Protein AF-A0A1V3X9D8-F1 (afdb_monomer_lite)

Structure (mmCIF, N/CA/C/O backbone):
data_AF-A0A1V3X9D8-F1
#
_entry.id   AF-A0A1V3X9D8-F1
#
loop_
_atom_site.group_PDB
_atom_site.id
_atom_site.type_symbol
_atom_site.label_atom_id
_atom_site.label_alt_id
_atom_site.label_comp_id
_atom_site.label_asym_id
_atom_site.label_entity_id
_atom_site.label_seq_id
_atom_site.pdbx_PDB_ins_code
_atom_site.Cartn_x
_atom_site.Cartn_y
_atom_site.Cartn_z
_atom_site.occupancy
_atom_site.B_iso_or_equiv
_atom_site.auth_seq_id
_atom_site.auth_comp_id
_atom_site.auth_asym_id
_atom_site.auth_atom_id
_atom_site.pdbx_PDB_model_num
ATOM 1 N N . MET A 1 1 ? 5.202 23.510 -2.600 1.00 41.81 1 MET A N 1
ATOM 2 C CA . MET A 1 1 ? 4.214 22.740 -3.384 1.00 41.81 1 MET A CA 1
ATOM 3 C C . MET A 1 1 ? 4.997 21.890 -4.373 1.00 41.81 1 MET A C 1
ATOM 5 O O . MET A 1 1 ? 5.175 22.307 -5.504 1.00 41.81 1 MET A O 1
ATOM 9 N N . ALA A 1 2 ? 5.640 20.820 -3.908 1.00 43.00 2 ALA A N 1
ATOM 10 C CA . ALA A 1 2 ? 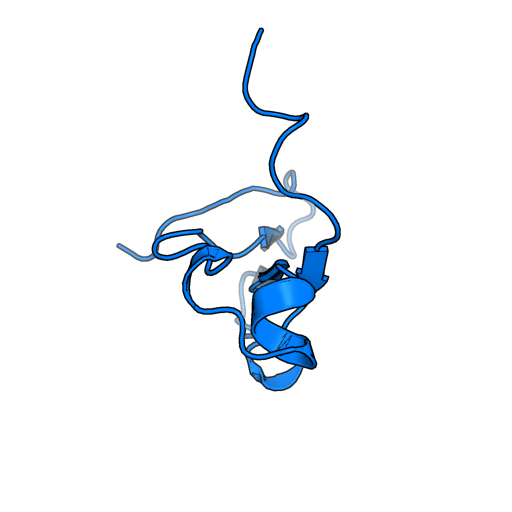6.633 20.099 -4.704 1.00 43.00 2 ALA A CA 1
ATOM 11 C C . ALA A 1 2 ? 6.805 18.690 -4.129 1.00 43.00 2 ALA A C 1
ATOM 13 O O . ALA A 1 2 ? 7.670 18.505 -3.293 1.00 43.00 2 ALA A O 1
ATOM 14 N N . GLU A 1 3 ? 5.949 17.738 -4.503 1.00 47.91 3 GLU A N 1
ATOM 15 C CA . GLU A 1 3 ? 6.221 16.302 -4.261 1.00 47.91 3 GLU A CA 1
ATOM 16 C C . GLU A 1 3 ? 5.232 15.382 -4.988 1.00 47.91 3 GLU A C 1
ATOM 18 O O . GLU A 1 3 ? 5.610 14.299 -5.420 1.00 47.91 3 GLU A O 1
ATOM 23 N N . ALA A 1 4 ? 3.998 15.839 -5.228 1.00 46.50 4 ALA A N 1
ATOM 24 C CA . ALA A 1 4 ? 2.960 15.032 -5.878 1.00 46.50 4 ALA A CA 1
ATOM 25 C C . ALA A 1 4 ? 3.251 14.670 -7.353 1.00 46.50 4 ALA A C 1
ATOM 27 O O . ALA A 1 4 ? 2.658 13.736 -7.876 1.00 46.50 4 ALA A O 1
ATOM 28 N N . GLU A 1 5 ? 4.170 15.369 -8.026 1.00 48.34 5 GLU A N 1
ATOM 29 C CA . GLU A 1 5 ? 4.425 15.187 -9.465 1.00 48.34 5 GLU A CA 1
ATOM 30 C C . GLU A 1 5 ? 5.561 14.200 -9.802 1.00 48.34 5 GLU A C 1
ATOM 32 O O . GLU A 1 5 ? 5.912 14.071 -10.972 1.00 48.34 5 GLU A O 1
ATOM 37 N N . ARG A 1 6 ? 6.170 13.497 -8.828 1.00 57.03 6 ARG A N 1
ATOM 38 C CA . ARG A 1 6 ? 7.425 12.750 -9.085 1.00 57.03 6 ARG A CA 1
ATOM 39 C C . ARG A 1 6 ? 7.441 11.256 -8.769 1.00 57.03 6 ARG A C 1
ATOM 41 O O . ARG A 1 6 ? 8.511 10.662 -8.842 1.00 57.03 6 ARG A O 1
ATOM 48 N N . LEU A 1 7 ? 6.299 10.649 -8.447 1.00 60.09 7 LEU A N 1
ATOM 49 C CA . LEU A 1 7 ? 6.237 9.217 -8.115 1.00 60.09 7 LEU A CA 1
ATOM 50 C C . LEU A 1 7 ? 6.010 8.298 -9.331 1.00 60.09 7 LEU A C 1
ATOM 52 O O . LEU A 1 7 ? 6.185 7.091 -9.214 1.00 60.09 7 LEU A O 1
ATOM 56 N N . GLY A 1 8 ? 5.674 8.856 -10.501 1.00 71.94 8 GLY A N 1
ATOM 57 C CA . GLY A 1 8 ? 5.368 8.060 -11.694 1.00 71.94 8 GLY A CA 1
ATOM 58 C C . GLY A 1 8 ? 4.102 7.211 -11.523 1.00 71.94 8 GLY A C 1
ATOM 59 O O . GLY A 1 8 ? 3.219 7.550 -10.735 1.00 71.94 8 GLY A O 1
ATOM 60 N N . GLU A 1 9 ? 3.995 6.121 -12.283 1.00 88.62 9 GLU A N 1
ATOM 61 C CA . GLU A 1 9 ? 2.904 5.154 -12.126 1.00 88.62 9 GLU A CA 1
A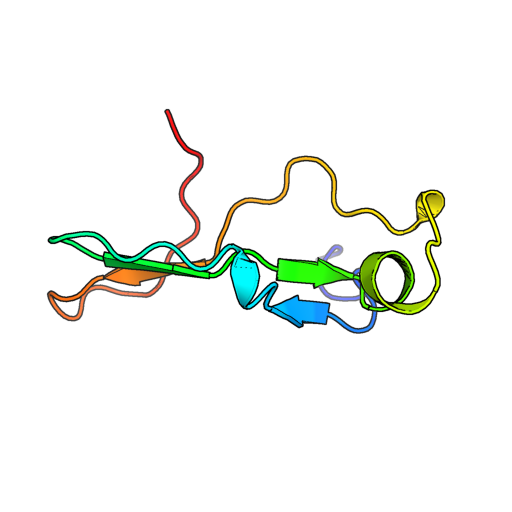TOM 62 C C . GLU 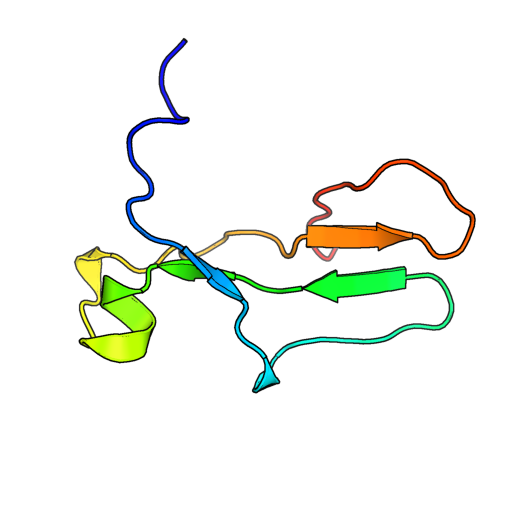A 1 9 ? 3.127 4.290 -10.879 1.00 88.62 9 GLU A C 1
ATOM 64 O O . GLU A 1 9 ? 4.192 3.693 -10.699 1.00 88.62 9 GLU A O 1
ATOM 69 N N . LEU A 1 10 ? 2.102 4.212 -10.031 1.00 89.88 10 LEU A N 1
ATOM 70 C CA . LEU A 1 10 ? 2.099 3.441 -8.790 1.00 89.88 10 LEU A CA 1
ATOM 71 C C . LEU A 1 10 ? 1.192 2.223 -8.915 1.00 89.88 10 LEU A C 1
ATOM 73 O O . LEU A 1 10 ? 0.150 2.275 -9.570 1.00 89.88 10 LEU A O 1
ATOM 77 N N . MET A 1 11 ? 1.547 1.153 -8.212 1.00 90.94 11 MET A N 1
ATOM 78 C CA . MET A 1 11 ? 0.708 -0.031 -8.084 1.00 90.94 11 MET A CA 1
ATOM 79 C C . MET A 1 11 ? 0.632 -0.519 -6.643 1.00 90.94 11 MET A C 1
ATOM 81 O O . MET A 1 11 ? 1.604 -0.437 -5.896 1.00 90.94 11 MET A O 1
ATOM 85 N N . ILE A 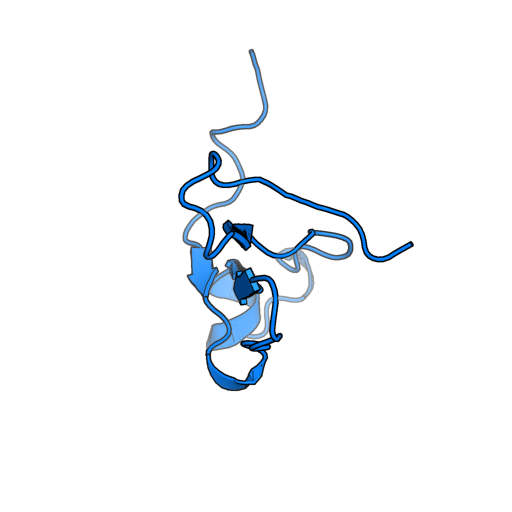1 12 ? -0.532 -1.050 -6.263 1.00 92.94 12 ILE A N 1
ATOM 86 C CA . ILE A 1 12 ? -0.689 -1.791 -5.011 1.00 92.94 12 ILE A CA 1
ATOM 87 C C . ILE A 1 12 ? 0.034 -3.131 -5.147 1.00 92.94 12 ILE A C 1
ATOM 89 O O . ILE A 1 12 ? -0.141 -3.838 -6.141 1.00 92.94 12 ILE A O 1
ATOM 93 N N . VAL A 1 13 ? 0.820 -3.487 -4.135 1.00 91.00 13 VAL A N 1
ATOM 94 C CA . VAL A 1 13 ? 1.472 -4.796 -4.042 1.00 91.00 13 VAL A CA 1
ATOM 95 C C . VAL A 1 13 ? 0.486 -5.763 -3.389 1.00 91.00 13 VAL A C 1
ATOM 97 O O . VAL A 1 13 ? 0.429 -5.886 -2.166 1.00 91.00 13 VAL A O 1
ATOM 100 N N . ASP A 1 14 ? -0.327 -6.415 -4.217 1.00 89.81 14 ASP A N 1
ATOM 101 C CA . ASP A 1 14 ? -1.434 -7.290 -3.808 1.00 89.81 14 ASP A CA 1
ATOM 102 C C . ASP A 1 14 ? -1.030 -8.381 -2.801 1.00 89.81 14 ASP A C 1
ATOM 104 O O . ASP A 1 14 ? -1.681 -8.574 -1.775 1.00 89.81 14 ASP A O 1
ATOM 108 N N . SER A 1 15 ? 0.097 -9.037 -3.054 1.00 90.31 15 SER A N 1
ATOM 109 C CA . SER A 1 15 ? 0.681 -10.092 -2.224 1.00 90.31 15 SER A CA 1
ATOM 110 C C . SER A 1 15 ? 1.108 -9.627 -0.830 1.00 90.31 15 SER A C 1
ATOM 112 O O . SER A 1 15 ? 1.300 -10.460 0.055 1.00 90.31 15 SER A O 1
ATOM 114 N N . ALA A 1 16 ? 1.254 -8.317 -0.626 1.00 89.31 16 ALA A N 1
ATOM 115 C CA . ALA A 1 16 ? 1.665 -7.718 0.637 1.00 89.31 16 ALA A CA 1
ATOM 116 C C . ALA A 1 16 ? 0.509 -7.017 1.367 1.00 89.31 16 ALA A C 1
ATOM 118 O O . ALA A 1 16 ? 0.738 -6.392 2.406 1.00 89.31 16 ALA A O 1
ATOM 119 N N . ILE A 1 17 ? -0.723 -7.107 0.854 1.00 92.94 17 ILE A N 1
ATOM 120 C CA . ILE A 1 17 ? -1.898 -6.575 1.546 1.00 92.94 17 ILE A CA 1
ATOM 121 C C . ILE A 1 17 ? -2.051 -7.302 2.881 1.00 92.94 17 ILE A C 1
ATOM 123 O O . ILE A 1 17 ? -2.063 -8.532 2.946 1.00 92.94 17 ILE A O 1
ATOM 127 N N . VAL A 1 18 ? -2.176 -6.526 3.956 1.00 93.81 18 VAL A N 1
ATOM 128 C CA . VAL A 1 18 ? -2.376 -7.060 5.305 1.00 93.81 18 VAL A CA 1
ATOM 129 C C . VAL A 1 18 ? -3.732 -6.621 5.816 1.00 93.81 18 VAL A C 1
ATOM 131 O O . VAL A 1 18 ? -4.038 -5.432 5.869 1.00 93.81 18 VAL A O 1
ATOM 134 N N . GLU A 1 19 ? -4.523 -7.596 6.234 1.00 94.81 19 GLU A N 1
ATOM 135 C CA . GLU A 1 19 ? -5.798 -7.383 6.897 1.00 94.81 19 GLU A CA 1
ATOM 136 C C . GLU A 1 19 ? -5.630 -7.585 8.403 1.00 94.81 19 GLU A C 1
ATOM 138 O O . GLU A 1 19 ? -5.096 -8.603 8.848 1.00 94.81 19 GLU A O 1
ATOM 143 N N . THR A 1 20 ? -6.078 -6.610 9.187 1.00 92.62 20 THR A N 1
ATOM 144 C CA . THR A 1 20 ? -6.171 -6.704 10.644 1.00 92.62 20 THR A CA 1
ATOM 145 C C . THR A 1 20 ? -7.622 -6.531 11.088 1.00 92.62 20 THR A C 1
ATOM 147 O O . THR A 1 20 ? -8.517 -6.222 10.286 1.00 92.62 20 THR A O 1
ATOM 150 N N . GLU A 1 21 ? -7.859 -6.740 12.382 1.00 94.75 21 GLU A N 1
ATOM 151 C CA . GLU A 1 21 ? -9.166 -6.520 13.007 1.00 94.75 21 GLU A CA 1
ATOM 152 C C . GLU A 1 21 ? -9.613 -5.055 12.914 1.00 94.75 21 GLU A C 1
ATOM 154 O O . GLU A 1 21 ? -10.809 -4.795 12.814 1.00 94.75 21 GLU A O 1
ATOM 159 N N . ASP A 1 22 ? -8.666 -4.114 12.857 1.00 93.00 22 ASP A N 1
ATOM 160 C CA . ASP A 1 22 ? -8.941 -2.675 12.897 1.00 93.00 22 ASP A CA 1
ATOM 161 C C . ASP A 1 22 ? -8.880 -2.005 11.514 1.00 93.00 22 ASP A C 1
ATOM 163 O O . ASP A 1 22 ? -9.540 -0.987 11.275 1.00 93.00 22 ASP A O 1
ATOM 167 N N . ALA A 1 23 ? -8.084 -2.543 10.582 1.00 94.81 23 ALA A N 1
ATOM 168 C CA . ALA A 1 23 ? -7.826 -1.897 9.298 1.00 94.81 23 ALA A CA 1
ATOM 169 C C . ALA A 1 23 ? -7.379 -2.866 8.194 1.00 94.81 23 ALA A C 1
ATOM 171 O O . ALA A 1 23 ? -6.934 -3.987 8.440 1.00 94.81 23 ALA A O 1
ATOM 172 N N . TRP A 1 24 ? -7.428 -2.382 6.956 1.00 95.19 24 TRP A N 1
ATOM 173 C CA . TRP A 1 24 ? -6.676 -2.949 5.840 1.00 95.19 24 TRP A CA 1
ATOM 174 C C . TRP A 1 24 ? -5.466 -2.076 5.530 1.00 95.19 24 TRP A C 1
ATOM 176 O O . TRP A 1 24 ? -5.562 -0.847 5.506 1.00 95.19 24 TRP A O 1
ATOM 186 N N . HIS A 1 25 ? -4.336 -2.714 5.259 1.00 94.19 25 HIS A N 1
ATOM 187 C CA . HIS A 1 25 ? -3.103 -2.062 4.853 1.00 94.19 25 HIS A CA 1
ATOM 188 C C . HIS A 1 25 ? -2.772 -2.449 3.417 1.00 94.19 25 HIS A C 1
ATOM 190 O O . HIS A 1 25 ? -2.621 -3.631 3.110 1.00 94.19 25 HIS A O 1
ATOM 196 N N . PHE A 1 26 ? -2.609 -1.441 2.564 1.00 93.94 26 PHE A N 1
ATOM 197 C CA . PHE A 1 26 ? -2.287 -1.587 1.150 1.00 93.94 26 PHE A CA 1
ATOM 198 C C . PHE A 1 26 ? -0.902 -0.995 0.877 1.00 93.94 26 PHE A C 1
ATOM 200 O O . PHE A 1 26 ? -0.773 0.220 0.682 1.00 93.94 26 PHE A O 1
ATOM 207 N N . PRO A 1 27 ? 0.159 -1.818 0.896 1.00 92.56 27 PRO A N 1
ATOM 208 C CA . PRO A 1 27 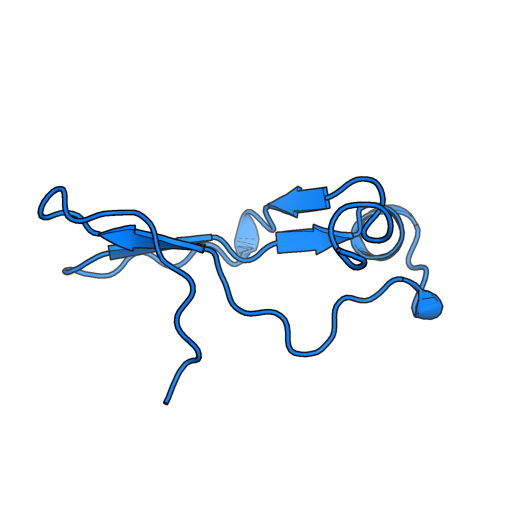? 1.459 -1.400 0.400 1.00 92.56 27 PRO A CA 1
ATOM 209 C C . PRO A 1 27 ? 1.372 -1.068 -1.086 1.00 92.56 27 PRO A C 1
ATOM 211 O O . PRO A 1 27 ? 0.638 -1.709 -1.841 1.00 92.56 27 PRO A O 1
ATOM 214 N N . TYR A 1 28 ? 2.142 -0.078 -1.506 1.00 92.06 28 TYR A N 1
ATOM 215 C CA . TYR A 1 28 ? 2.257 0.316 -2.902 1.00 92.06 28 TYR A CA 1
ATOM 216 C C . TYR A 1 28 ? 3.722 0.472 -3.277 1.00 92.06 28 TYR A C 1
ATOM 218 O O . TYR A 1 28 ? 4.581 0.546 -2.404 1.00 92.06 28 TYR A O 1
ATOM 226 N N . GLU A 1 29 ? 4.009 0.512 -4.566 1.00 92.06 29 GLU A N 1
ATOM 227 C CA . GLU A 1 29 ? 5.359 0.695 -5.088 1.00 92.06 29 GLU A CA 1
ATOM 228 C C . GLU A 1 29 ? 5.282 1.253 -6.519 1.00 92.06 29 GLU A C 1
ATOM 230 O O . GLU A 1 29 ? 4.219 1.220 -7.153 1.00 92.06 29 GLU A O 1
ATOM 235 N N . ALA A 1 30 ? 6.381 1.799 -7.031 1.00 92.12 30 ALA A N 1
ATOM 236 C CA . ALA A 1 30 ? 6.489 2.237 -8.411 1.00 92.12 30 ALA A CA 1
ATOM 237 C C . ALA A 1 30 ? 6.386 1.044 -9.369 1.00 92.12 30 ALA A C 1
ATOM 239 O O . ALA A 1 30 ? 7.087 0.037 -9.223 1.00 92.12 30 ALA A O 1
ATOM 240 N N . VAL A 1 31 ? 5.576 1.188 -10.420 1.00 90.12 31 VAL A N 1
ATOM 241 C CA . VAL A 1 31 ? 5.439 0.177 -11.484 1.00 90.12 31 VAL A CA 1
ATOM 242 C C . VAL A 1 31 ? 6.799 -0.142 -12.111 1.00 90.12 31 VAL A C 1
ATOM 244 O O . VAL A 1 31 ? 7.100 -1.304 -12.374 1.00 90.12 31 VAL A O 1
ATOM 247 N N . ALA A 1 32 ? 7.659 0.866 -12.286 1.00 89.38 32 ALA A N 1
ATOM 248 C CA . ALA A 1 32 ? 9.012 0.691 -12.813 1.00 89.38 32 ALA A CA 1
ATOM 249 C C . ALA A 1 32 ? 9.868 -0.266 -11.966 1.00 89.38 32 ALA A C 1
ATOM 251 O O . ALA A 1 32 ? 10.600 -1.090 -12.515 1.00 89.38 32 ALA A O 1
ATOM 252 N N . PHE A 1 33 ? 9.729 -0.226 -10.641 1.00 90.06 33 PHE A N 1
ATOM 253 C CA . PHE A 1 33 ? 10.415 -1.169 -9.768 1.00 90.06 33 PHE A CA 1
ATOM 254 C C . PHE A 1 33 ? 9.773 -2.560 -9.831 1.00 90.06 33 PHE A C 1
ATOM 256 O O . PHE A 1 33 ? 10.467 -3.545 -10.070 1.00 90.06 33 PHE A O 1
ATOM 263 N N . VAL A 1 34 ? 8.449 -2.653 -9.670 1.00 88.50 34 VAL A N 1
ATOM 264 C CA . VAL A 1 34 ? 7.760 -3.951 -9.551 1.00 88.50 34 VAL A CA 1
ATOM 265 C C . VAL A 1 34 ? 7.756 -4.738 -10.864 1.00 88.50 34 VAL A C 1
ATOM 267 O O . VAL A 1 34 ? 7.980 -5.947 -10.857 1.00 88.50 34 VAL A O 1
ATOM 270 N N . VAL A 1 35 ? 7.497 -4.075 -11.992 1.00 88.81 35 VAL A N 1
ATOM 271 C CA . VAL A 1 35 ? 7.338 -4.728 -13.302 1.00 88.81 35 VAL A CA 1
ATOM 272 C C . VAL A 1 35 ? 8.660 -4.805 -14.057 1.00 88.81 35 VAL A C 1
ATOM 274 O O . VAL A 1 35 ? 8.939 -5.816 -14.702 1.00 88.81 35 VAL A O 1
ATOM 277 N N . HIS A 1 36 ? 9.476 -3.749 -14.001 1.00 89.69 36 HIS A N 1
ATOM 278 C CA . HIS A 1 36 ? 10.710 -3.659 -14.789 1.00 89.69 36 HIS A CA 1
ATOM 279 C C . HIS A 1 36 ? 11.983 -3.909 -13.972 1.00 89.69 36 HIS A C 1
ATOM 281 O O . HIS A 1 36 ? 13.059 -4.011 -14.561 1.00 89.69 36 HIS A O 1
ATOM 287 N N . GLY A 1 37 ? 11.883 -4.051 -12.645 1.00 89.31 37 GLY A N 1
ATOM 288 C CA . GLY A 1 37 ? 13.036 -4.281 -11.774 1.00 89.31 37 GLY A CA 1
ATOM 289 C C . GLY A 1 37 ? 13.961 -3.069 -11.643 1.00 89.31 37 GLY A C 1
ATOM 290 O O . GLY A 1 37 ? 15.125 -3.239 -11.279 1.00 89.31 37 GLY A O 1
ATOM 291 N N . ASP A 1 38 ? 13.484 -1.860 -11.962 1.00 91.06 38 ASP A N 1
ATOM 292 C CA . ASP A 1 38 ? 14.284 -0.639 -11.859 1.00 91.06 38 ASP A CA 1
ATOM 293 C C . ASP A 1 38 ? 14.480 -0.246 -10.390 1.00 91.06 38 ASP A C 1
ATOM 295 O O . ASP A 1 38 ? 13.643 0.412 -9.771 1.00 91.06 38 ASP A O 1
ATOM 299 N N . ILE A 1 39 ? 15.620 -0.653 -9.833 1.00 88.56 39 ILE A N 1
ATOM 300 C CA . ILE A 1 39 ? 15.999 -0.397 -8.440 1.00 88.56 39 ILE A CA 1
ATOM 301 C C . ILE A 1 39 ? 16.034 1.101 -8.121 1.00 88.56 39 ILE A C 1
ATOM 303 O O . ILE A 1 39 ? 15.747 1.490 -6.990 1.00 88.56 39 ILE A O 1
ATOM 307 N N . SER A 1 40 ? 16.359 1.958 -9.093 1.00 89.00 40 SER A N 1
ATOM 308 C CA . SER A 1 40 ? 16.401 3.407 -8.876 1.00 89.00 40 SER A CA 1
ATOM 309 C C . SER A 1 40 ? 15.013 4.026 -8.694 1.00 89.00 40 SER A C 1
ATOM 311 O O . SER A 1 40 ? 14.924 5.142 -8.183 1.00 89.00 40 SER A O 1
ATOM 313 N N . ALA A 1 41 ? 13.950 3.312 -9.070 1.00 86.69 41 ALA A N 1
ATOM 314 C CA . ALA A 1 41 ? 12.565 3.732 -8.885 1.00 86.69 41 ALA A CA 1
ATOM 315 C C . ALA A 1 41 ? 11.920 3.190 -7.596 1.00 86.69 41 ALA A C 1
ATOM 317 O O . ALA A 1 41 ? 10.765 3.513 -7.332 1.00 86.69 41 ALA A O 1
ATOM 318 N N . ALA A 1 42 ? 12.634 2.384 -6.800 1.00 87.88 42 ALA A N 1
ATOM 319 C CA . ALA A 1 42 ? 12.103 1.817 -5.563 1.00 87.88 42 ALA A CA 1
ATOM 320 C C . ALA A 1 42 ? 11.721 2.911 -4.552 1.00 87.88 42 ALA A C 1
ATOM 322 O O . ALA A 1 42 ? 12.538 3.772 -4.206 1.00 87.88 42 ALA A O 1
ATOM 323 N N . LEU A 1 43 ? 10.510 2.838 -4.006 1.00 87.12 43 LEU A N 1
ATOM 324 C CA . LEU A 1 43 ? 9.997 3.737 -2.976 1.00 87.12 43 LEU A CA 1
ATOM 325 C C . LEU A 1 43 ? 10.355 3.222 -1.582 1.00 87.12 43 LEU A C 1
ATOM 327 O O . LEU A 1 43 ? 9.507 3.053 -0.707 1.00 87.12 43 LEU A O 1
ATOM 331 N N . ALA A 1 44 ? 11.650 3.000 -1.360 1.00 81.38 44 ALA A N 1
ATOM 332 C CA . AL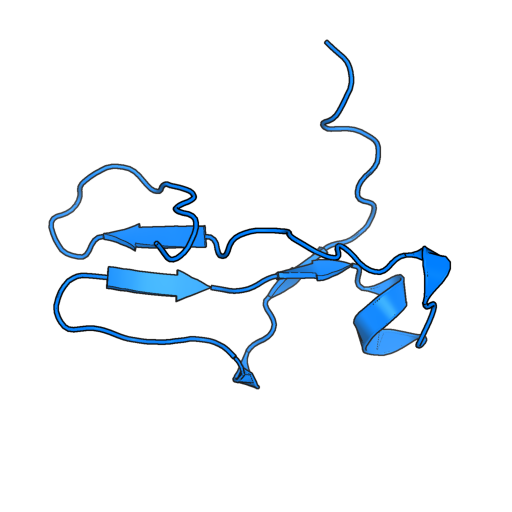A A 1 44 ? 12.157 2.513 -0.088 1.00 81.38 44 ALA A CA 1
ATOM 333 C C . ALA A 1 44 ? 11.732 3.429 1.077 1.00 81.38 44 ALA A C 1
ATOM 335 O O . ALA A 1 44 ? 12.020 4.625 1.091 1.00 81.38 44 ALA A O 1
ATOM 336 N N . GLY A 1 45 ? 11.073 2.841 2.079 1.00 79.38 45 GLY A N 1
ATOM 337 C CA . GLY A 1 45 ? 10.599 3.558 3.266 1.00 79.38 45 GLY A CA 1
ATOM 338 C C . GLY A 1 45 ? 9.230 4.218 3.108 1.00 79.38 45 GLY A C 1
ATOM 339 O O . GLY A 1 45 ? 8.803 4.929 4.020 1.00 79.38 45 GLY A O 1
ATOM 340 N N . ASN A 1 46 ? 8.522 3.984 1.999 1.00 85.38 46 ASN A N 1
ATOM 341 C CA . ASN A 1 46 ? 7.112 4.331 1.933 1.00 85.38 46 ASN A CA 1
ATOM 342 C C . ASN A 1 46 ? 6.297 3.537 2.967 1.00 85.38 46 ASN A C 1
ATOM 344 O O . ASN A 1 46 ? 6.683 2.472 3.453 1.00 85.38 46 ASN A O 1
ATOM 348 N N . VAL A 1 47 ? 5.149 4.096 3.323 1.00 87.19 47 VAL A N 1
ATOM 349 C CA . VAL A 1 47 ? 4.233 3.508 4.298 1.00 87.19 47 VAL A CA 1
ATOM 350 C C . VAL A 1 47 ? 2.959 3.070 3.584 1.00 87.19 47 VAL A C 1
ATOM 352 O O . VAL A 1 47 ? 2.511 3.764 2.669 1.00 87.19 47 VAL A O 1
ATOM 355 N N . PRO A 1 48 ? 2.368 1.925 3.959 1.00 90.50 48 PRO A N 1
ATOM 356 C CA . PRO A 1 48 ? 1.159 1.449 3.309 1.00 90.50 48 PRO A CA 1
ATOM 357 C C . PRO A 1 48 ? -0.004 2.409 3.555 1.00 90.50 48 PRO A C 1
ATOM 359 O O . PRO A 1 48 ? -0.107 3.043 4.610 1.00 90.50 48 PRO A O 1
ATOM 362 N N . VAL A 1 49 ? -0.931 2.447 2.603 1.00 92.12 49 VAL A N 1
ATOM 363 C CA . VAL A 1 49 ? -2.218 3.112 2.802 1.00 92.12 49 VAL A CA 1
ATOM 364 C C . VAL A 1 49 ? -3.019 2.302 3.818 1.00 92.12 49 VAL A C 1
ATOM 366 O O . VAL A 1 49 ? -3.237 1.105 3.624 1.00 92.12 49 VAL A O 1
ATOM 369 N N . LYS A 1 50 ? -3.452 2.942 4.903 1.00 93.69 50 LYS A N 1
ATOM 370 C CA . LYS A 1 50 ? -4.307 2.351 5.931 1.00 93.69 50 LYS A CA 1
ATOM 371 C C . LYS A 1 50 ? -5.750 2.760 5.675 1.00 93.69 50 LYS A C 1
ATOM 373 O O . LYS A 1 50 ? -6.069 3.948 5.655 1.00 93.69 50 LYS A O 1
ATOM 378 N N . VAL A 1 51 ? -6.623 1.771 5.540 1.00 93.94 51 VAL A N 1
ATOM 379 C CA . VAL A 1 51 ? -8.073 1.951 5.456 1.00 93.94 51 VAL A CA 1
ATOM 380 C C . VAL A 1 51 ? -8.689 1.420 6.751 1.00 93.94 51 VAL A C 1
ATOM 382 O O . VAL A 1 51 ? -8.771 0.201 6.922 1.00 93.94 51 VAL A O 1
ATOM 385 N N . PRO A 1 52 ? -9.080 2.304 7.684 1.00 94.06 52 PRO A N 1
ATOM 386 C CA . PRO A 1 52 ? -9.752 1.906 8.915 1.00 94.06 52 PRO A CA 1
ATOM 387 C C . PRO A 1 52 ? -11.128 1.290 8.642 1.00 94.06 52 PRO A C 1
ATOM 389 O O . PRO A 1 52 ? -11.846 1.711 7.732 1.00 94.06 52 PRO A O 1
ATOM 392 N N . ARG A 1 53 ? -11.523 0.306 9.451 1.00 93.81 53 ARG A N 1
ATOM 393 C CA . ARG A 1 53 ? -12.848 -0.338 9.347 1.00 93.81 53 ARG A CA 1
ATOM 394 C C . ARG A 1 53 ? -13.976 0.450 9.994 1.00 93.81 53 ARG A C 1
ATOM 396 O O . ARG A 1 53 ? -15.137 0.256 9.649 1.00 93.81 53 ARG A O 1
ATOM 403 N N . ASP A 1 54 ? -13.636 1.321 10.932 1.00 92.88 54 ASP A N 1
ATOM 404 C CA . ASP A 1 54 ? -14.570 2.148 11.696 1.00 92.88 54 ASP A CA 1
ATOM 405 C C . ASP A 1 54 ? -15.111 3.355 10.904 1.00 92.88 54 ASP A C 1
ATOM 407 O O . ASP A 1 54 ? -15.906 4.138 11.424 1.00 92.88 54 ASP A O 1
ATOM 411 N N . GLY A 1 55 ? -14.702 3.504 9.640 1.00 88.12 55 GLY A N 1
ATOM 412 C CA . GLY A 1 55 ? -15.101 4.611 8.775 1.00 88.12 55 GLY A CA 1
ATOM 413 C C . GLY A 1 55 ? -14.333 5.906 9.040 1.00 88.12 55 GLY A C 1
ATOM 414 O O . GLY A 1 55 ? -14.686 6.941 8.467 1.00 88.12 55 GLY A O 1
ATOM 415 N N . THR A 1 56 ? -13.290 5.878 9.877 1.00 92.44 56 THR A N 1
ATOM 416 C CA . THR A 1 56 ? -12.370 7.011 10.004 1.00 92.44 56 THR A CA 1
ATOM 417 C C . THR A 1 56 ? -11.583 7.236 8.702 1.00 92.44 56 THR A C 1
ATOM 419 O O . THR A 1 56 ? -11.473 6.332 7.867 1.00 92.44 56 THR A O 1
ATOM 422 N N . PRO A 1 57 ? -11.073 8.461 8.463 1.00 92.25 57 PRO A N 1
ATOM 423 C CA . PRO A 1 57 ? -10.398 8.790 7.212 1.00 92.25 57 PRO A CA 1
ATOM 424 C C . PRO A 1 57 ? -9.194 7.890 6.921 1.00 92.25 57 PRO A C 1
ATOM 426 O O . PRO A 1 57 ? -8.463 7.500 7.826 1.00 92.25 57 PRO A O 1
ATOM 429 N N . ILE A 1 58 ? -8.963 7.622 5.635 1.00 91.50 58 ILE A N 1
ATOM 430 C CA . ILE A 1 58 ? -7.788 6.890 5.149 1.00 91.50 58 ILE A CA 1
ATOM 431 C C . ILE A 1 58 ? -6.519 7.641 5.567 1.00 91.50 58 ILE A C 1
ATOM 433 O O . ILE A 1 58 ? -6.417 8.854 5.362 1.00 91.50 58 ILE A O 1
ATOM 437 N N . THR A 1 59 ? -5.548 6.920 6.127 1.00 88.88 59 THR A N 1
ATOM 438 C CA . THR A 1 59 ? -4.278 7.495 6.587 1.00 88.88 59 THR A CA 1
ATOM 439 C C . THR A 1 59 ? -3.084 6.725 6.034 1.00 88.88 59 THR A C 1
ATOM 441 O O . THR A 1 59 ? -3.216 5.701 5.365 1.00 88.88 59 THR A O 1
ATOM 444 N N . TYR A 1 60 ? -1.895 7.239 6.315 1.00 82.12 60 TYR A N 1
ATOM 445 C CA . TYR A 1 60 ? -0.629 6.554 6.135 1.00 82.12 60 TYR A CA 1
ATOM 446 C C . TYR A 1 60 ? 0.027 6.472 7.518 1.00 82.12 60 TYR A C 1
ATOM 448 O O . TYR A 1 60 ? 0.333 7.494 8.127 1.00 82.12 60 TYR A O 1
ATOM 456 N N . GLU A 1 61 ? 0.193 5.268 8.061 1.00 68.69 61 GLU A N 1
ATOM 457 C CA . GLU A 1 61 ? 0.854 5.071 9.355 1.00 68.69 61 GLU A CA 1
ATOM 458 C C . GLU A 1 61 ? 2.121 4.245 9.162 1.00 68.69 61 GLU A C 1
ATOM 460 O O . GLU A 1 61 ? 2.095 3.152 8.591 1.00 68.69 61 GLU A O 1
ATOM 465 N N . ALA A 1 62 ? 3.242 4.774 9.652 1.00 56.78 62 ALA A N 1
ATOM 466 C CA . ALA A 1 62 ? 4.449 3.985 9.817 1.00 56.78 62 ALA A CA 1
ATOM 467 C C . ALA A 1 62 ? 4.186 2.908 10.873 1.00 56.78 62 ALA A C 1
ATOM 469 O O . ALA A 1 62 ? 3.599 3.192 11.919 1.00 56.78 62 ALA A O 1
ATOM 470 N N . ARG A 1 63 ? 4.626 1.673 10.612 1.00 52.88 63 ARG A N 1
ATOM 471 C CA . ARG A 1 63 ? 4.687 0.656 11.665 1.00 52.88 63 ARG A CA 1
ATOM 472 C C . ARG A 1 63 ? 5.660 1.163 12.734 1.00 52.88 63 ARG A C 1
ATOM 474 O O . ARG A 1 63 ? 6.833 1.362 12.423 1.00 52.88 63 ARG A O 1
ATOM 481 N N . GLY A 1 64 ? 5.138 1.445 13.928 1.00 47.81 64 GLY A N 1
ATOM 482 C CA . GLY A 1 64 ? 5.936 1.673 15.135 1.00 47.81 64 GLY A CA 1
ATOM 483 C C . GLY A 1 64 ? 6.583 0.392 15.635 1.00 47.81 64 GLY A C 1
ATOM 484 O O . GLY A 1 64 ? 6.060 -0.698 15.306 1.00 47.81 64 GLY A O 1
#

Sequence (64 aa):
MAEAERLGELMIVDSAIVETEDAWHFPYEAVAFVVHGDISAALAGNVPVKVPRDGTPITYEARG

Radius of gyration: 13.07 Å; chains: 1; bounding box: 32×33×30 Å

pLDDT: mean 83.6, std 15.28, range [41.81, 95.19]

Foldseek 3Di:
DDDVPPLADKDWPPVPWDDDPFWIWTDMFRCCCPVVVPPVNGPPPFFTWTGTPVPPDIDGDDDD

InterPro domains:
  IPR029082 Immunity protein 35 [PF15567] (9-56)

Secondary structure (DSSP, 8-state):
--STTSS-SEEE-GGG-EE-SSEEEE-EEEHHHHHH--GGG--TT--PEEEETTSPPPEE----

Organism: Mycobacterium kansasii (NCBI:txid1768)